Protein AF-A0A939A838-F1 (afdb_monomer)

Structure (mmCIF, N/CA/C/O backbone):
data_AF-A0A939A838-F1
#
_entry.id   AF-A0A939A838-F1
#
loop_
_atom_site.group_PDB
_atom_site.id
_atom_site.type_symbol
_atom_site.label_atom_id
_atom_site.label_alt_id
_atom_site.label_comp_id
_atom_site.label_asym_id
_atom_site.label_entity_id
_atom_site.label_seq_id
_atom_site.pdbx_PDB_ins_code
_atom_site.Cartn_x
_atom_site.Cartn_y
_atom_site.Cartn_z
_atom_site.occupancy
_atom_site.B_iso_or_equiv
_atom_site.auth_seq_id
_atom_site.auth_comp_id
_atom_site.auth_asym_id
_atom_site.auth_atom_id
_atom_site.pdbx_PDB_model_num
ATOM 1 N N . MET A 1 1 ? 2.771 -9.687 15.039 1.00 60.59 1 MET A N 1
ATOM 2 C CA . MET A 1 1 ? 1.622 -9.948 14.139 1.00 60.59 1 MET A CA 1
ATOM 3 C C . MET A 1 1 ? 1.624 -8.892 13.041 1.00 60.59 1 MET A C 1
ATOM 5 O O . MET A 1 1 ? 1.928 -7.753 13.365 1.00 60.59 1 MET A O 1
ATOM 9 N N . ARG A 1 2 ? 1.368 -9.229 11.766 1.00 90.50 2 ARG A N 1
ATOM 10 C CA . ARG A 1 2 ? 1.347 -8.219 10.679 1.00 90.50 2 ARG A CA 1
ATOM 11 C C . ARG A 1 2 ? 0.120 -7.296 10.832 1.00 90.50 2 ARG A C 1
ATOM 13 O O . ARG A 1 2 ? -0.913 -7.766 11.304 1.00 90.50 2 ARG A O 1
ATOM 20 N N . THR A 1 3 ? 0.192 -6.030 10.407 1.00 96.75 3 THR A N 1
ATOM 21 C CA . THR A 1 3 ? -0.848 -4.998 10.651 1.00 96.75 3 THR A CA 1
ATOM 22 C C . THR A 1 3 ? -2.258 -5.433 10.237 1.00 96.75 3 THR A C 1
ATOM 24 O O . THR A 1 3 ? -3.203 -5.278 11.002 1.00 96.75 3 THR A O 1
ATOM 27 N N . PHE A 1 4 ? -2.414 -6.076 9.076 1.00 97.69 4 PHE A N 1
ATOM 28 C CA . PHE A 1 4 ? -3.720 -6.573 8.619 1.00 97.69 4 PHE A CA 1
ATOM 29 C C . PHE A 1 4 ? -4.297 -7.684 9.517 1.00 97.69 4 PHE A C 1
ATOM 31 O O . PHE A 1 4 ? -5.497 -7.724 9.775 1.00 97.69 4 PHE A O 1
ATOM 38 N N . GLN A 1 5 ? -3.448 -8.582 10.031 1.00 97.88 5 GLN A N 1
ATOM 39 C CA . GLN A 1 5 ? -3.880 -9.617 10.977 1.00 97.88 5 GLN A CA 1
ATOM 40 C C . GLN A 1 5 ? -4.331 -8.988 12.302 1.00 97.88 5 GLN A C 1
ATOM 42 O O . GLN A 1 5 ? -5.339 -9.420 12.855 1.00 97.88 5 GLN A O 1
ATOM 47 N N . LEU A 1 6 ? -3.631 -7.943 12.768 1.00 97.69 6 LEU A N 1
ATOM 48 C CA . LEU A 1 6 ? -4.026 -7.156 13.942 1.00 97.69 6 LEU A CA 1
ATOM 49 C C . LEU A 1 6 ? -5.363 -6.449 13.747 1.00 97.69 6 LEU A C 1
ATOM 51 O O . LEU A 1 6 ? -6.232 -6.566 14.604 1.00 97.69 6 LEU A O 1
ATOM 55 N N . ALA A 1 7 ? -5.569 -5.803 12.601 1.00 98.12 7 ALA A N 1
ATOM 56 C CA . ALA A 1 7 ? -6.849 -5.189 12.265 1.00 98.12 7 ALA A CA 1
ATOM 57 C C . ALA A 1 7 ? -8.002 -6.204 12.345 1.00 98.12 7 ALA A C 1
ATOM 59 O O . ALA A 1 7 ? -9.025 -5.933 12.975 1.00 98.12 7 ALA A O 1
ATOM 60 N N . LYS A 1 8 ? -7.812 -7.414 11.800 1.00 98.00 8 LYS A N 1
ATOM 61 C CA . LYS A 1 8 ? -8.802 -8.494 11.922 1.00 98.00 8 LYS A CA 1
ATOM 62 C C . LYS A 1 8 ? -9.040 -8.918 13.371 1.00 98.00 8 LYS A C 1
ATOM 64 O O . LYS A 1 8 ? -10.190 -9.068 13.766 1.00 98.00 8 LYS A O 1
ATOM 69 N N . SER A 1 9 ? -7.984 -9.122 14.162 1.00 97.38 9 SER A N 1
ATOM 70 C CA . SER A 1 9 ? -8.126 -9.648 15.526 1.00 97.38 9 SER A CA 1
ATOM 71 C C . SER A 1 9 ? -8.820 -8.677 16.478 1.00 97.38 9 SER A C 1
ATOM 73 O O . SER A 1 9 ? -9.508 -9.120 17.389 1.00 97.38 9 SER A O 1
ATOM 75 N N . VAL A 1 10 ? -8.653 -7.363 16.283 1.00 97.12 10 VAL A N 1
ATOM 76 C CA . VAL A 1 10 ? -9.338 -6.340 17.099 1.00 97.12 10 VAL A CA 1
ATOM 77 C C . VAL A 1 10 ? -10.747 -6.009 16.584 1.00 97.12 10 VAL A C 1
ATOM 79 O O . VAL A 1 10 ? -11.453 -5.190 17.174 1.00 97.12 10 VAL A O 1
ATOM 82 N N . GLY A 1 11 ? -11.178 -6.647 15.492 1.00 97.69 11 GLY A N 1
ATOM 83 C CA . GLY A 1 11 ? -12.510 -6.470 14.921 1.00 97.69 11 GLY A CA 1
ATOM 84 C C . GLY A 1 11 ? -12.686 -5.162 14.151 1.00 97.69 11 GLY A C 1
ATOM 85 O O . GLY A 1 11 ? -13.745 -4.546 14.248 1.00 97.69 11 GLY A O 1
ATOM 86 N N . VAL A 1 12 ? -11.665 -4.716 13.406 1.00 98.38 12 VAL A N 1
ATOM 87 C CA . VAL A 1 12 ? -11.845 -3.648 12.408 1.00 98.38 12 VAL A CA 1
ATOM 88 C C . VAL A 1 12 ? -12.916 -4.090 11.391 1.00 98.38 12 VAL A C 1
ATOM 90 O O . VAL A 1 12 ? -12.843 -5.225 10.911 1.00 98.38 12 VAL A O 1
ATOM 93 N N . PRO A 1 13 ? -13.899 -3.231 11.054 1.00 98.31 13 PRO A N 1
ATOM 94 C CA . PRO A 1 13 ? -14.974 -3.567 10.121 1.00 98.31 13 PRO A CA 1
ATOM 95 C C . PRO A 1 13 ? -14.495 -4.028 8.735 1.00 98.31 13 PRO A C 1
ATOM 97 O O . PRO A 1 13 ? -13.492 -3.546 8.205 1.00 98.31 13 PRO A O 1
ATOM 100 N N . GLU A 1 14 ? -15.233 -4.956 8.119 1.00 98.19 14 GLU A N 1
ATOM 101 C CA . GLU A 1 14 ? -14.850 -5.572 6.838 1.00 98.19 14 GLU A CA 1
ATOM 102 C C . GLU A 1 14 ? -14.829 -4.577 5.665 1.00 98.19 14 GLU A C 1
ATOM 104 O O . GLU A 1 14 ? -14.057 -4.747 4.723 1.00 98.19 14 GLU A O 1
ATOM 109 N N . ASP A 1 15 ? -15.635 -3.518 5.703 1.00 98.38 15 ASP A N 1
ATOM 110 C CA . ASP A 1 15 ? -15.577 -2.428 4.730 1.00 98.38 15 ASP A CA 1
ATOM 111 C C . ASP A 1 15 ? -14.257 -1.656 4.796 1.00 98.38 15 ASP A C 1
ATOM 113 O O . ASP A 1 15 ? -13.640 -1.431 3.756 1.00 98.38 15 ASP A O 1
ATOM 117 N N . ILE A 1 16 ? -13.753 -1.371 5.997 1.00 98.56 16 ILE A N 1
ATOM 118 C CA . ILE A 1 16 ? -12.427 -0.771 6.192 1.00 98.56 16 ILE A CA 1
ATOM 119 C C . ILE A 1 16 ? -11.326 -1.736 5.733 1.00 98.56 16 ILE A C 1
ATOM 121 O O . ILE A 1 16 ? -10.404 -1.339 5.018 1.00 98.56 16 ILE A O 1
ATOM 125 N N . LEU A 1 17 ? -11.437 -3.030 6.054 1.00 98.56 17 LEU A N 1
ATOM 126 C CA . LEU A 1 17 ? -10.494 -4.034 5.549 1.00 98.56 17 LEU A CA 1
ATOM 127 C C . LEU A 1 17 ? -10.509 -4.103 4.015 1.00 98.56 17 LEU A C 1
ATOM 129 O O . LEU A 1 17 ? -9.446 -4.192 3.399 1.00 98.56 17 LEU A O 1
ATOM 133 N N . ARG A 1 18 ? -11.678 -4.011 3.376 1.00 98.50 18 ARG A N 1
ATOM 134 C CA . ARG A 1 18 ? -11.809 -3.963 1.913 1.00 98.50 18 ARG A CA 1
ATOM 135 C C . ARG A 1 18 ? -11.149 -2.727 1.311 1.00 98.50 18 ARG A C 1
ATOM 137 O O . ARG A 1 18 ? -10.441 -2.879 0.319 1.00 98.50 18 ARG A O 1
ATOM 144 N N . GLU A 1 19 ? -11.300 -1.555 1.917 1.00 98.50 19 GLU A N 1
ATOM 145 C CA . GLU A 1 19 ? -10.582 -0.354 1.476 1.00 98.50 19 GLU A CA 1
ATOM 146 C C . GLU A 1 19 ? -9.061 -0.517 1.620 1.00 98.50 19 GLU A C 1
ATOM 148 O O . GLU A 1 19 ? -8.321 -0.209 0.686 1.00 98.50 19 GLU A O 1
ATOM 153 N N . SER A 1 20 ? -8.578 -1.132 2.707 1.00 98.44 20 SER A N 1
ATOM 154 C CA . SER A 1 20 ? -7.139 -1.395 2.881 1.00 98.44 20 SER A CA 1
ATOM 155 C C . SER A 1 20 ? -6.540 -2.288 1.777 1.00 98.44 20 SER A C 1
ATOM 157 O O . SER A 1 20 ? -5.396 -2.095 1.362 1.00 98.44 20 SER A O 1
ATOM 159 N N . ARG A 1 21 ? -7.321 -3.232 1.226 1.00 98.56 21 ARG A N 1
ATOM 160 C CA . ARG A 1 21 ? -6.875 -4.126 0.138 1.00 98.56 21 ARG A CA 1
ATOM 161 C C . ARG A 1 21 ? -6.649 -3.387 -1.185 1.00 98.56 21 ARG A C 1
ATOM 163 O O . ARG A 1 21 ? -5.889 -3.877 -2.022 1.00 98.56 21 ARG A O 1
ATOM 170 N N . LYS A 1 22 ? -7.243 -2.204 -1.379 1.00 98.69 22 LYS A N 1
ATOM 171 C CA . LYS A 1 22 ? -6.981 -1.368 -2.563 1.00 98.69 22 LYS A CA 1
ATOM 172 C C . LYS A 1 22 ? -5.552 -0.822 -2.556 1.00 98.69 22 LYS A C 1
ATOM 174 O O . LYS A 1 22 ? -4.897 -0.854 -3.595 1.00 98.69 22 LYS A O 1
ATOM 179 N N . PHE A 1 23 ? -5.040 -0.417 -1.387 1.00 98.69 23 PHE A N 1
ATOM 180 C CA . PHE A 1 23 ? -3.630 -0.036 -1.229 1.00 98.69 23 PHE A CA 1
ATOM 181 C C . PHE A 1 23 ? -2.707 -1.204 -1.569 1.00 98.69 23 PHE A C 1
ATOM 183 O O . PHE A 1 23 ? -1.785 -1.034 -2.361 1.00 98.69 23 PHE A O 1
ATOM 190 N N . HIS A 1 24 ? -3.002 -2.402 -1.048 1.00 98.56 24 HIS A N 1
ATOM 191 C CA . HIS A 1 24 ? -2.243 -3.608 -1.388 1.00 98.56 24 HIS A CA 1
ATOM 192 C C . HIS A 1 24 ? -2.240 -3.852 -2.895 1.00 98.56 24 HIS A C 1
ATOM 194 O O . HIS A 1 24 ? -1.176 -4.004 -3.472 1.00 98.56 24 HIS A O 1
ATOM 200 N N . THR A 1 25 ? -3.412 -3.876 -3.535 1.00 98.75 25 THR A N 1
ATOM 201 C CA . THR A 1 25 ? -3.528 -4.175 -4.971 1.00 98.75 25 THR A CA 1
ATOM 202 C C . THR A 1 25 ? -2.669 -3.216 -5.792 1.00 98.75 25 THR A C 1
ATOM 204 O O . THR A 1 25 ? -1.868 -3.652 -6.611 1.00 98.75 25 THR A O 1
ATOM 207 N N . ARG A 1 26 ? -2.759 -1.910 -5.515 1.00 98.69 26 ARG A N 1
ATOM 208 C CA . ARG A 1 26 ? -1.966 -0.894 -6.215 1.00 98.69 26 ARG A CA 1
ATOM 209 C C . ARG A 1 26 ? -0.468 -1.039 -5.943 1.00 98.69 26 ARG A C 1
ATOM 211 O O . ARG A 1 26 ? 0.315 -1.018 -6.889 1.00 98.69 26 ARG A O 1
ATOM 218 N N . ALA A 1 27 ? -0.068 -1.190 -4.681 1.00 98.88 27 ALA A N 1
ATOM 219 C CA . ALA A 1 27 ? 1.337 -1.348 -4.316 1.00 98.88 27 ALA A CA 1
ATOM 220 C C . ALA A 1 27 ? 1.949 -2.613 -4.932 1.00 98.88 27 ALA A C 1
ATOM 222 O O . ALA A 1 27 ? 3.047 -2.554 -5.487 1.00 98.88 27 ALA A O 1
ATOM 223 N N . HIS A 1 28 ? 1.214 -3.725 -4.878 1.00 98.81 28 HIS A N 1
ATOM 224 C CA . HIS A 1 28 ? 1.615 -5.016 -5.424 1.00 98.81 28 HIS A CA 1
ATOM 225 C C . HIS A 1 28 ? 1.805 -4.930 -6.929 1.00 98.81 28 HIS A C 1
ATOM 227 O O . HIS A 1 28 ? 2.893 -5.223 -7.394 1.00 98.81 28 HIS A O 1
ATOM 233 N N . THR A 1 29 ? 0.830 -4.421 -7.690 1.00 98.69 29 THR A N 1
ATOM 234 C CA . THR A 1 29 ? 0.977 -4.262 -9.149 1.00 98.69 29 THR A CA 1
ATOM 235 C C . THR A 1 29 ? 2.204 -3.426 -9.521 1.00 98.69 29 THR A C 1
ATOM 237 O O . THR A 1 29 ? 2.912 -3.748 -10.471 1.00 98.69 29 THR A O 1
ATOM 240 N N . LYS A 1 30 ? 2.484 -2.359 -8.763 1.00 98.75 30 LYS A N 1
ATOM 241 C CA . LYS A 1 30 ? 3.627 -1.465 -9.005 1.00 98.75 30 LYS A CA 1
ATOM 242 C C . LYS A 1 30 ? 4.981 -2.082 -8.665 1.00 98.75 30 LYS A C 1
ATOM 244 O O . LYS A 1 30 ? 5.981 -1.634 -9.217 1.00 98.75 30 LYS A O 1
ATOM 249 N N . TRP A 1 31 ? 5.016 -3.055 -7.760 1.00 98.88 31 TRP A N 1
ATOM 250 C CA . TRP A 1 31 ? 6.215 -3.809 -7.4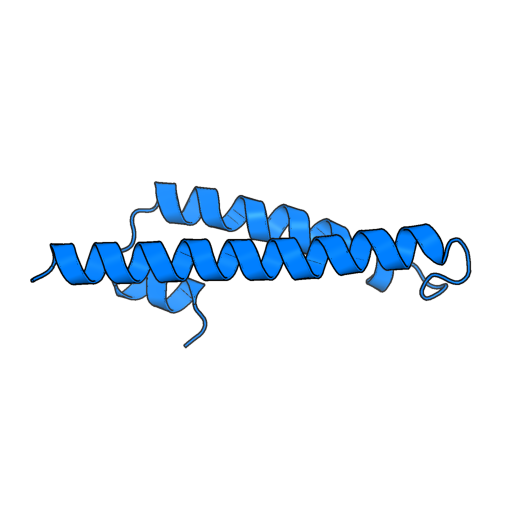02 1.00 98.88 31 TRP A CA 1
ATOM 251 C C . TRP A 1 31 ? 6.395 -5.033 -8.300 1.00 98.88 31 TRP A C 1
ATOM 253 O O . TRP A 1 31 ? 7.444 -5.189 -8.918 1.00 98.88 31 T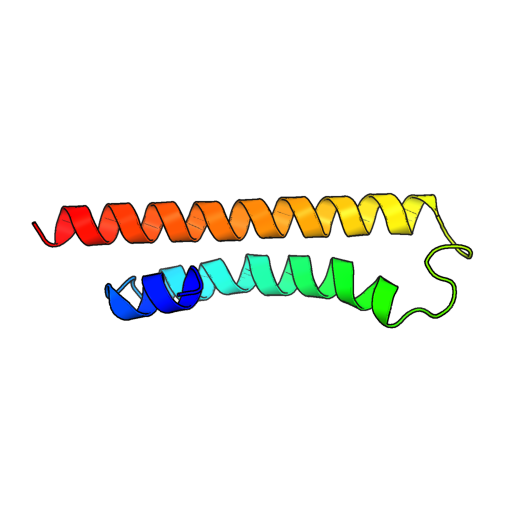RP A O 1
ATOM 263 N N . GLU A 1 32 ? 5.351 -5.852 -8.421 1.00 98.75 32 GLU A N 1
ATOM 264 C CA . GLU A 1 32 ? 5.380 -7.144 -9.102 1.00 98.75 32 GLU A CA 1
ATOM 265 C C . GLU A 1 32 ? 5.724 -7.007 -10.580 1.00 98.75 32 GLU A C 1
ATOM 267 O O . GLU A 1 32 ? 6.432 -7.856 -11.113 1.00 98.75 32 GLU A O 1
ATOM 272 N N . TRP A 1 33 ? 5.309 -5.911 -11.227 1.00 98.69 33 TRP A N 1
ATOM 273 C CA . TRP A 1 33 ? 5.723 -5.622 -12.599 1.00 98.69 33 TRP A CA 1
ATOM 274 C C . TRP A 1 33 ? 7.245 -5.712 -12.765 1.00 98.69 33 TRP A C 1
ATOM 276 O O . TRP A 1 33 ? 7.717 -6.337 -13.705 1.00 98.69 33 TRP A O 1
ATOM 286 N N . TRP A 1 34 ? 8.014 -5.153 -11.827 1.00 98.50 34 TRP A N 1
ATOM 287 C CA . TRP A 1 34 ? 9.478 -5.096 -11.907 1.00 98.50 34 TRP A CA 1
ATOM 288 C C . TRP A 1 34 ? 10.181 -6.315 -11.326 1.00 98.50 34 TRP A C 1
ATOM 290 O O . TRP A 1 34 ? 11.358 -6.494 -11.588 1.00 98.50 34 TRP A O 1
ATOM 300 N N . THR A 1 35 ? 9.488 -7.158 -10.558 1.00 98.12 35 THR A N 1
ATOM 301 C CA . THR A 1 35 ? 10.021 -8.487 -10.214 1.00 98.12 35 THR A CA 1
ATOM 302 C C . THR A 1 35 ? 9.728 -9.523 -11.292 1.00 98.12 35 THR A C 1
ATOM 304 O O . THR A 1 35 ? 10.422 -10.531 -11.377 1.00 98.12 35 THR A O 1
ATOM 307 N N . ALA A 1 36 ? 8.666 -9.314 -12.074 1.00 98.50 36 ALA A N 1
ATOM 308 C CA . ALA A 1 36 ? 8.316 -10.157 -13.209 1.00 98.50 36 ALA A CA 1
ATOM 309 C C . ALA A 1 36 ? 9.137 -9.801 -14.458 1.00 98.50 36 ALA A C 1
ATOM 311 O O . ALA A 1 36 ? 9.474 -10.682 -15.244 1.00 98.50 36 ALA A O 1
ATOM 312 N N . GLU A 1 37 ? 9.448 -8.519 -14.650 1.00 98.12 37 GLU A N 1
ATOM 313 C CA . GLU A 1 37 ? 10.297 -8.028 -15.734 1.00 98.12 37 GLU A CA 1
ATOM 314 C C . GLU A 1 37 ? 11.771 -8.394 -15.483 1.00 98.12 37 GLU A C 1
ATOM 316 O O . GLU A 1 37 ? 12.274 -8.261 -14.375 1.00 98.12 37 GLU A O 1
ATOM 321 N N . ASN A 1 38 ? 12.468 -8.898 -16.506 1.00 98.50 38 ASN A N 1
ATOM 322 C CA . ASN A 1 38 ? 13.783 -9.533 -16.338 1.00 98.50 38 ASN A CA 1
ATOM 323 C C . ASN A 1 38 ? 14.992 -8.593 -16.469 1.00 98.50 38 ASN A C 1
ATOM 325 O O . ASN A 1 38 ? 16.122 -9.063 -16.361 1.00 98.50 38 ASN A O 1
ATOM 329 N N . SER A 1 39 ? 14.795 -7.309 -16.771 1.00 98.25 39 SER A N 1
ATOM 330 C CA . SER A 1 39 ? 15.897 -6.361 -16.980 1.00 98.25 39 SER A CA 1
ATOM 331 C C . SER A 1 39 ? 16.288 -5.604 -15.715 1.00 98.25 39 SER A C 1
ATOM 333 O O . SER A 1 39 ? 17.195 -4.774 -15.767 1.00 98.25 39 SER A O 1
ATOM 335 N N . ASP A 1 40 ? 15.577 -5.830 -14.607 1.00 96.06 40 ASP A N 1
ATOM 336 C CA . ASP A 1 40 ? 15.719 -5.074 -13.360 1.00 96.06 40 ASP A CA 1
ATOM 337 C C . ASP A 1 40 ? 15.649 -3.550 -13.593 1.00 96.06 40 ASP A C 1
ATOM 339 O O . ASP A 1 40 ? 16.343 -2.750 -12.963 1.00 96.06 40 ASP A O 1
ATOM 343 N N . GLY A 1 41 ? 14.803 -3.134 -14.544 1.00 98.06 41 GLY A N 1
ATOM 344 C CA . GLY A 1 41 ? 14.629 -1.734 -14.922 1.00 98.06 41 GLY A CA 1
ATOM 345 C C . GLY A 1 41 ? 15.638 -1.200 -15.941 1.00 98.06 41 GLY A C 1
ATOM 346 O O . GLY A 1 41 ? 15.509 -0.041 -16.325 1.00 98.06 41 GLY A O 1
ATOM 347 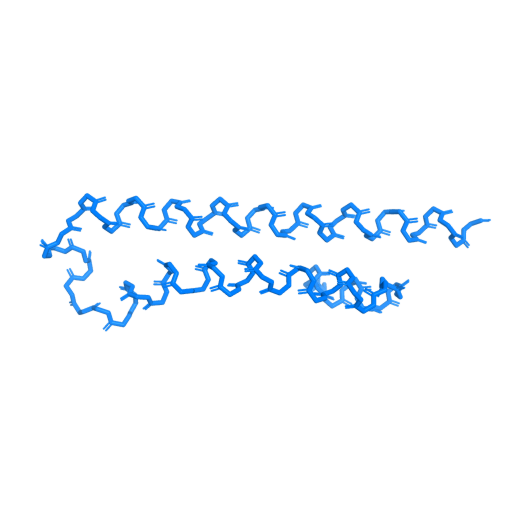N N . PHE A 1 42 ? 16.592 -1.992 -16.443 1.00 98.50 42 PHE A N 1
ATOM 348 C CA . PHE A 1 42 ? 17.541 -1.540 -17.471 1.00 98.50 42 PHE A CA 1
ATOM 349 C C . PHE A 1 42 ? 16.842 -1.039 -18.745 1.00 98.50 42 PHE A C 1
ATOM 351 O O . PHE A 1 42 ? 17.269 -0.044 -19.330 1.00 98.50 42 PHE A O 1
ATOM 358 N N . HIS A 1 43 ? 15.732 -1.667 -19.149 1.00 98.62 43 HIS A N 1
ATOM 359 C CA . HIS A 1 43 ? 14.957 -1.223 -20.312 1.00 98.62 43 HIS A CA 1
ATOM 360 C C . HIS A 1 43 ? 14.279 0.144 -20.119 1.00 98.62 43 HIS A C 1
ATOM 362 O O . HIS A 1 43 ? 14.023 0.838 -21.103 1.00 98.62 43 HIS A O 1
ATOM 368 N N . ASN A 1 44 ? 13.958 0.530 -18.878 1.00 98.56 44 ASN A N 1
ATOM 369 C CA . ASN A 1 44 ? 13.327 1.814 -18.567 1.00 98.56 44 ASN A CA 1
ATOM 370 C C . ASN A 1 44 ? 13.562 2.227 -17.094 1.00 98.56 44 ASN A C 1
ATOM 372 O O . ASN A 1 44 ? 12.665 2.073 -16.253 1.00 98.56 44 ASN A O 1
ATOM 376 N N . PRO A 1 45 ? 14.753 2.757 -16.759 1.00 98.56 45 PRO A N 1
ATOM 377 C CA . PRO A 1 45 ? 15.154 2.976 -15.367 1.00 98.56 45 PRO A CA 1
ATOM 378 C C . PRO A 1 45 ? 14.322 4.055 -14.666 1.00 98.56 45 PRO A C 1
ATOM 380 O O . PRO A 1 45 ? 14.021 3.937 -13.475 1.00 98.56 45 PRO A O 1
ATOM 383 N N . ASP A 1 46 ? 13.891 5.082 -15.400 1.00 98.75 46 ASP A N 1
ATOM 384 C CA . ASP A 1 46 ? 13.067 6.160 -14.849 1.00 98.75 46 ASP A CA 1
ATOM 385 C C . ASP A 1 46 ? 11.669 5.662 -14.470 1.00 98.75 46 ASP A C 1
ATOM 387 O O . ASP A 1 46 ? 11.156 5.987 -13.393 1.00 98.75 46 ASP A O 1
A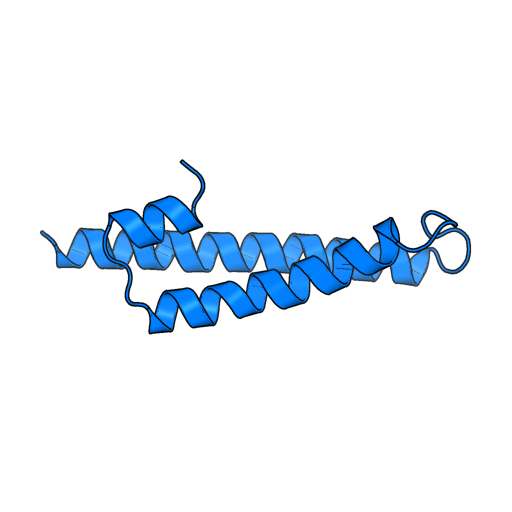TOM 391 N N . GLN A 1 47 ? 11.065 4.815 -15.310 1.0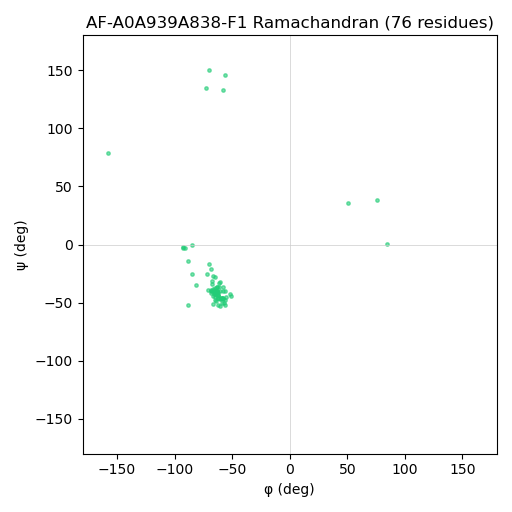0 98.69 47 GLN A N 1
ATOM 392 C CA . GLN A 1 47 ? 9.769 4.212 -15.008 1.00 98.69 4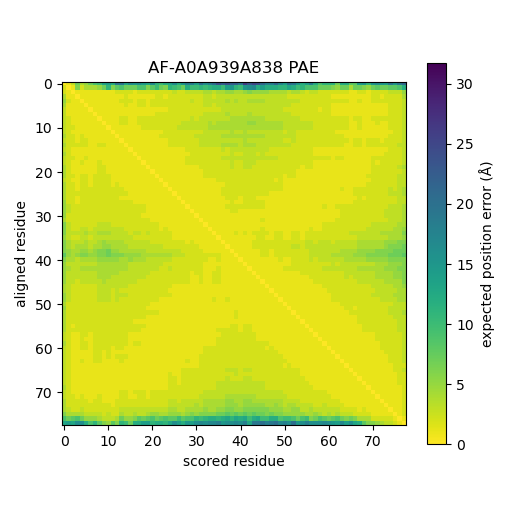7 GLN A CA 1
ATOM 393 C C . GLN A 1 47 ? 9.865 3.219 -13.845 1.00 98.69 47 GLN A C 1
ATOM 395 O O . GLN A 1 47 ? 8.986 3.224 -12.978 1.00 98.69 47 GLN A O 1
ATOM 400 N N . ALA A 1 48 ? 10.935 2.415 -13.787 1.00 98.75 48 ALA A N 1
ATOM 401 C CA . ALA A 1 48 ? 11.185 1.493 -12.681 1.00 98.75 48 ALA A CA 1
ATOM 402 C C . ALA A 1 48 ? 11.279 2.239 -11.351 1.00 98.75 48 ALA A C 1
ATOM 404 O O . ALA A 1 48 ? 10.542 1.942 -10.406 1.00 98.75 48 ALA A O 1
ATOM 405 N N . LYS A 1 49 ? 12.105 3.290 -11.305 1.00 98.75 49 LYS A N 1
ATOM 406 C CA . LYS A 1 49 ? 12.256 4.147 -10.128 1.00 98.75 49 LYS A CA 1
ATOM 407 C C . LYS A 1 49 ? 10.924 4.760 -9.697 1.00 98.75 49 LYS A C 1
ATOM 409 O O . LYS A 1 49 ? 10.567 4.666 -8.524 1.00 98.75 49 LYS A O 1
ATOM 414 N N . ALA A 1 50 ? 10.183 5.374 -10.618 1.00 98.81 50 ALA A N 1
ATOM 415 C CA . ALA A 1 50 ? 8.909 6.014 -10.294 1.00 98.81 50 ALA A CA 1
ATOM 416 C C . ALA A 1 50 ? 7.868 5.007 -9.771 1.00 98.81 50 ALA A C 1
ATOM 418 O O . ALA A 1 50 ? 7.217 5.260 -8.758 1.00 98.81 50 ALA A O 1
ATOM 419 N N . SER A 1 51 ? 7.745 3.846 -10.42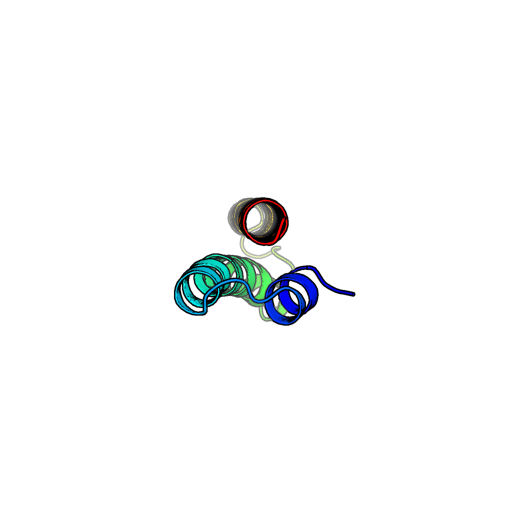0 1.00 98.81 51 SER A N 1
ATOM 420 C CA . SER A 1 51 ? 6.801 2.792 -10.032 1.00 98.81 51 SER A CA 1
ATOM 421 C C . SER A 1 51 ? 7.122 2.198 -8.661 1.00 98.81 51 SER A C 1
ATOM 423 O O . SER A 1 51 ? 6.226 2.042 -7.833 1.00 98.81 51 SER A O 1
ATOM 425 N N . LEU A 1 52 ? 8.394 1.895 -8.390 1.00 98.81 52 LEU A N 1
ATOM 426 C CA . LEU A 1 52 ? 8.812 1.322 -7.109 1.00 98.81 52 LEU A CA 1
ATOM 427 C C . LEU A 1 52 ? 8.660 2.327 -5.959 1.00 98.81 52 LEU A C 1
ATOM 429 O O . LEU A 1 52 ? 8.186 1.952 -4.888 1.00 98.81 52 LEU A O 1
ATOM 433 N N . LEU A 1 53 ? 8.963 3.612 -6.181 1.00 98.88 53 LEU A N 1
ATOM 434 C CA . LEU A 1 53 ? 8.683 4.665 -5.196 1.00 98.88 53 LEU A CA 1
ATOM 435 C C . LEU A 1 53 ? 7.179 4.794 -4.913 1.00 98.88 53 LEU A C 1
ATOM 437 O O . LEU A 1 53 ? 6.780 4.917 -3.754 1.00 98.88 53 LEU A O 1
ATOM 441 N N . GLU A 1 54 ? 6.335 4.709 -5.945 1.00 98.81 54 GLU A N 1
ATOM 442 C CA . GLU A 1 54 ? 4.879 4.701 -5.779 1.00 98.81 54 GLU A CA 1
ATOM 443 C C . GLU A 1 54 ? 4.399 3.466 -4.998 1.00 98.81 54 GLU A C 1
ATOM 445 O O . GLU A 1 54 ? 3.529 3.589 -4.133 1.00 98.81 54 GLU A O 1
ATOM 450 N N . SER A 1 55 ? 4.977 2.288 -5.257 1.00 98.88 55 SER A N 1
ATOM 451 C CA . SER A 1 55 ? 4.687 1.057 -4.510 1.00 98.88 55 SER A CA 1
ATOM 452 C C . SER A 1 55 ? 5.014 1.205 -3.021 1.00 9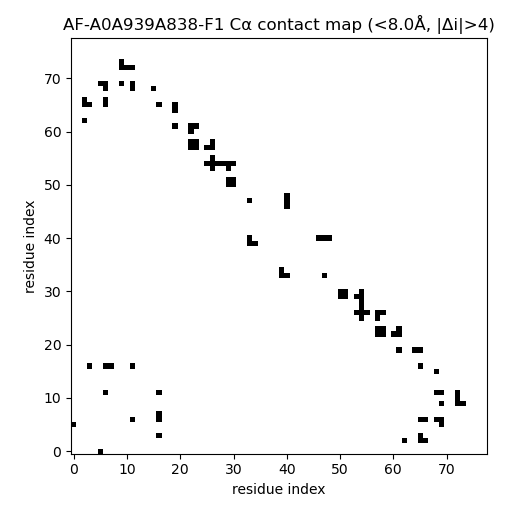8.88 55 SER A C 1
ATOM 454 O O . SER A 1 55 ? 4.180 0.887 -2.165 1.00 98.88 55 SER A O 1
ATOM 456 N N . ILE A 1 56 ? 6.189 1.761 -2.705 1.00 98.88 56 ILE A N 1
ATOM 457 C CA . ILE A 1 56 ? 6.628 2.029 -1.330 1.00 98.88 56 ILE A CA 1
ATOM 458 C C . ILE A 1 56 ? 5.658 2.989 -0.642 1.00 98.88 56 ILE A C 1
ATOM 460 O O . ILE A 1 56 ? 5.134 2.668 0.426 1.00 98.88 56 ILE A O 1
ATOM 464 N N . GLN A 1 57 ? 5.372 4.139 -1.259 1.00 98.88 57 GLN A N 1
ATOM 465 C CA . GLN A 1 57 ? 4.493 5.137 -0.654 1.00 98.88 57 GLN A CA 1
ATOM 466 C C . GLN A 1 57 ? 3.076 4.588 -0.450 1.00 98.88 57 GLN A C 1
ATOM 468 O O . GLN A 1 57 ? 2.516 4.717 0.635 1.00 98.88 57 GLN A O 1
ATOM 473 N N . THR A 1 58 ? 2.531 3.883 -1.445 1.00 98.75 58 THR A N 1
ATOM 474 C CA . THR A 1 58 ? 1.201 3.262 -1.348 1.00 98.75 58 THR A CA 1
ATOM 475 C C . THR A 1 58 ? 1.147 2.216 -0.229 1.00 98.75 58 THR A C 1
ATOM 477 O O . THR A 1 58 ? 0.138 2.106 0.470 1.00 98.75 58 THR A O 1
ATOM 480 N N . SER A 1 59 ? 2.231 1.463 -0.020 1.00 98.81 59 SER A N 1
ATOM 481 C CA . SER A 1 59 ? 2.338 0.500 1.083 1.00 98.81 59 SER A CA 1
ATOM 482 C C . SER A 1 59 ? 2.351 1.194 2.445 1.00 98.81 59 SER A C 1
ATOM 484 O O . SER A 1 59 ? 1.631 0.772 3.350 1.00 98.81 59 SER A O 1
ATOM 486 N N . ILE A 1 60 ? 3.124 2.278 2.585 1.00 98.62 60 ILE A N 1
ATOM 487 C CA . ILE A 1 60 ? 3.164 3.104 3.802 1.00 98.62 60 ILE A CA 1
ATOM 488 C C . ILE A 1 60 ? 1.771 3.659 4.113 1.00 98.62 60 ILE A C 1
ATOM 490 O O . ILE A 1 60 ? 1.314 3.572 5.252 1.00 98.62 60 ILE A O 1
ATOM 494 N N . ASP A 1 61 ? 1.078 4.187 3.106 1.00 98.69 61 ASP A N 1
ATOM 495 C CA . ASP A 1 61 ? -0.260 4.755 3.272 1.00 98.69 61 ASP A CA 1
ATOM 496 C C . ASP A 1 61 ? -1.280 3.684 3.685 1.00 98.69 61 ASP A C 1
ATOM 498 O O . ASP A 1 61 ? -2.078 3.907 4.597 1.00 98.69 61 ASP A O 1
ATOM 502 N N . GLY A 1 62 ? -1.206 2.486 3.094 1.00 98.44 62 GLY A N 1
ATOM 503 C CA . GLY A 1 62 ? -2.045 1.348 3.478 1.00 98.44 62 GLY A CA 1
ATOM 504 C C . GLY A 1 62 ? -1.804 0.867 4.914 1.00 98.44 62 GLY A C 1
ATOM 505 O O . GLY A 1 62 ? -2.755 0.504 5.611 1.00 98.44 62 GLY A O 1
ATOM 506 N N . VAL A 1 63 ? -0.552 0.897 5.386 1.00 98.44 63 VAL A N 1
ATOM 507 C CA . VAL A 1 63 ? -0.210 0.583 6.784 1.00 98.44 63 VAL A CA 1
ATOM 508 C C . VAL A 1 63 ? -0.789 1.633 7.728 1.00 98.44 63 VAL A C 1
ATOM 510 O O . VAL A 1 63 ? -1.526 1.265 8.640 1.00 98.44 63 VAL A O 1
ATOM 513 N N . LYS A 1 64 ? -0.546 2.924 7.467 1.00 98.56 64 LYS A N 1
ATOM 514 C CA . LYS A 1 64 ? -1.080 4.031 8.281 1.00 98.56 64 LYS A CA 1
ATOM 515 C C . LYS A 1 64 ? -2.605 4.012 8.355 1.00 98.56 64 LYS A C 1
ATOM 517 O O . LYS A 1 64 ? -3.182 4.254 9.414 1.00 98.56 64 LYS A O 1
ATOM 522 N N . PHE A 1 65 ? -3.266 3.697 7.241 1.00 98.69 65 PHE A N 1
ATOM 523 C CA . PHE A 1 65 ? -4.717 3.543 7.184 1.00 98.69 65 PHE A CA 1
ATOM 524 C C . PHE A 1 65 ? -5.214 2.463 8.160 1.00 98.69 65 PHE A C 1
ATOM 526 O O . PHE A 1 65 ? -6.159 2.695 8.915 1.00 98.69 65 PHE A O 1
ATOM 533 N N . LEU A 1 66 ? -4.559 1.297 8.188 1.00 98.50 66 LEU A N 1
ATOM 534 C CA . LEU A 1 66 ? -4.918 0.212 9.105 1.00 98.50 66 LEU A CA 1
ATOM 535 C C . LEU A 1 66 ? -4.557 0.515 10.561 1.00 98.50 66 LEU A C 1
ATOM 537 O O . LEU A 1 66 ? -5.342 0.182 11.444 1.00 98.50 66 LEU A O 1
ATOM 541 N N . GLU A 1 67 ? -3.407 1.137 10.823 1.00 98.44 67 GLU A N 1
ATOM 542 C CA . GLU A 1 67 ? -3.002 1.553 12.173 1.00 98.44 67 GLU A CA 1
ATOM 543 C C . GLU A 1 67 ? -4.034 2.501 12.783 1.00 98.44 67 GLU A C 1
ATOM 545 O O . GLU A 1 67 ? -4.529 2.250 13.882 1.00 98.44 67 GLU A O 1
ATOM 550 N N . LYS A 1 68 ? -4.471 3.506 12.018 1.00 98.62 68 LYS A N 1
ATOM 551 C CA . LYS A 1 68 ? -5.553 4.396 12.436 1.00 98.62 68 LYS A CA 1
ATOM 552 C C . LYS A 1 68 ? -6.853 3.636 12.726 1.00 98.62 68 LYS A C 1
ATOM 554 O O . LYS A 1 68 ? -7.484 3.873 13.753 1.00 98.62 68 LYS A O 1
ATOM 559 N N . ALA A 1 69 ? -7.253 2.713 11.851 1.00 98.50 69 ALA A N 1
ATOM 560 C CA . ALA A 1 69 ? -8.470 1.926 12.054 1.00 98.50 69 ALA A CA 1
ATOM 561 C C . ALA A 1 69 ? -8.400 1.036 13.310 1.00 98.50 69 ALA A C 1
ATOM 563 O O . ALA A 1 69 ? -9.401 0.870 14.009 1.00 98.50 69 ALA A O 1
ATOM 564 N N . ILE A 1 70 ? -7.224 0.480 13.613 1.00 98.50 70 ILE A N 1
ATOM 565 C CA . ILE A 1 70 ? -6.968 -0.291 14.835 1.00 98.50 70 ILE A CA 1
ATOM 566 C C . ILE A 1 70 ? -7.125 0.603 16.066 1.00 98.50 70 ILE A C 1
ATOM 568 O O . ILE A 1 70 ? -7.833 0.221 16.998 1.00 98.50 70 ILE A O 1
ATOM 572 N N . GLU A 1 71 ? -6.509 1.787 16.070 1.00 98.31 71 GLU A N 1
ATOM 573 C CA . GLU A 1 71 ? -6.625 2.739 17.178 1.00 98.31 71 GLU A CA 1
ATOM 574 C C . GLU A 1 71 ? -8.075 3.161 17.423 1.00 98.31 71 GLU A C 1
ATOM 576 O O . GLU A 1 71 ? -8.542 3.150 18.563 1.00 98.31 71 GLU A O 1
ATOM 581 N N . ASP A 1 72 ? -8.800 3.514 16.360 1.00 98.19 72 ASP A N 1
ATOM 582 C CA . ASP A 1 72 ? -10.198 3.936 16.446 1.00 98.19 72 ASP A CA 1
ATOM 583 C C . ASP A 1 72 ? -11.077 2.790 16.980 1.00 98.19 72 ASP A C 1
ATOM 585 O O . ASP A 1 72 ? -11.921 3.001 17.855 1.00 98.19 72 ASP A O 1
ATOM 589 N N . ARG A 1 73 ? -10.821 1.547 16.544 1.00 97.44 73 ARG A N 1
ATOM 590 C CA . ARG A 1 73 ? -11.524 0.358 17.044 1.00 97.44 73 ARG A CA 1
ATOM 591 C C . ARG A 1 73 ? -11.242 0.086 18.521 1.00 97.44 73 ARG A C 1
ATOM 593 O O . ARG A 1 73 ? -12.164 -0.240 19.263 1.00 97.44 73 ARG A O 1
ATOM 600 N N . GLN A 1 74 ? -9.990 0.220 18.951 1.00 96.19 74 GLN A N 1
ATOM 601 C CA . GLN A 1 74 ? -9.603 0.035 20.350 1.00 96.19 74 GLN A CA 1
ATOM 602 C C . GLN A 1 74 ? -10.202 1.110 21.259 1.00 96.19 74 GLN A C 1
ATOM 604 O O . GLN A 1 74 ? -10.613 0.790 22.371 1.00 96.19 74 GLN A O 1
ATOM 609 N N . LYS A 1 75 ? -10.279 2.366 20.799 1.00 96.88 75 LYS A N 1
ATOM 610 C CA . LYS A 1 75 ? -10.938 3.458 21.534 1.00 96.88 75 LYS A CA 1
ATOM 611 C C . LYS A 1 75 ? -12.436 3.207 21.690 1.00 96.88 75 LYS A C 1
ATOM 613 O O . LYS A 1 75 ? -12.954 3.422 22.772 1.00 96.88 75 LYS A O 1
ATOM 618 N N . ALA A 1 76 ? -13.106 2.714 20.647 1.00 94.00 76 ALA A N 1
ATOM 619 C CA . ALA A 1 76 ? -14.537 2.403 20.685 1.00 94.00 76 ALA A CA 1
ATOM 620 C C . ALA A 1 76 ? -14.897 1.178 21.551 1.00 94.00 76 ALA A C 1
ATOM 622 O O . ALA A 1 76 ? -16.066 0.975 21.861 1.00 94.00 76 ALA A O 1
ATOM 623 N N . ALA A 1 77 ? -13.917 0.334 21.890 1.00 89.38 77 ALA A N 1
ATOM 624 C CA . ALA A 1 77 ? -14.100 -0.842 22.742 1.00 89.38 77 ALA A CA 1
ATOM 625 C C . ALA A 1 77 ? -13.831 -0.570 24.236 1.00 89.38 77 ALA A C 1
ATOM 627 O O . ALA A 1 77 ? -13.946 -1.495 25.040 1.00 89.3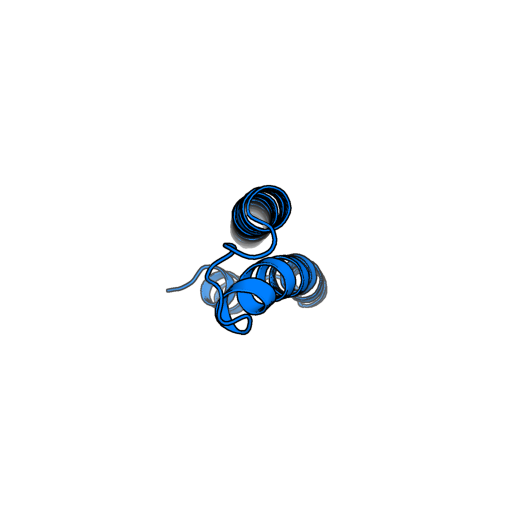8 77 ALA A O 1
ATOM 628 N N . ARG A 1 78 ? -13.428 0.657 24.589 1.00 76.88 78 ARG A N 1
ATOM 629 C CA . ARG A 1 78 ? -13.278 1.137 25.969 1.00 76.88 78 ARG A CA 1
ATOM 630 C C . ARG A 1 78 ? -14.549 1.845 26.410 1.00 76.88 78 ARG A C 1
ATOM 632 O O . ARG A 1 78 ? -14.872 1.707 27.607 1.00 76.88 78 ARG A O 1
#

Mean predicted aligned error: 2.38 Å

Foldseek 3Di:
DDLLVLLVVLCQDVVLSVVLVVLVVQLCVLPVVQVVDDPNCPVPVPSNVVSNVSSVVSVVVSSVSSVVSSVVSVVVVD

Nearest PDB structures (foldseek):
  2ot4-assembly1_A  TM=9.728E-01  e=3.208E-04  Thioalkalivibrio nitratireducens
  3f29-assembly1_B  TM=9.720E-01  e=3.807E-04  Thioalkalivibrio nitratireducens
  3sxq-assembly1_A  TM=9.681E-01  e=5.064E-04  Thioalkalivibrio paradoxus
  4l38-assembly1_A  TM=9.731E-01  e=7.550E-04  Thioalkalivibrio nitratireducens DSM 14787
  8rv0-assembly1_Y  TM=9.749E-01  e=1.992E-03  Trichlorobacter ammonificans

Secondary structure (DSSP, 8-state):
--HHHHHHHTT--HHHHHHHHHHHHHHHHHHHHHHHSTTTTTT-HHHHHHHHHHHHHHHHHHHHHHHHHHHHHHHHT-

Sequence (78 aa):
MRTFQLAKSVGVPEDILRESRKFHTRAHTKWEWWTAENSDGFHNPDQAKASLLESIQTSIDGVKFLEKAIEDRQKAAR

pLDDT: mean 97.33, std 5.05, range [60.59, 98.88]

Radius of gyration: 15.67 Å; Cα contacts (8 Å, |Δi|>4): 57; chains: 1; bounding box: 33×16×46 Å

Solvent-accessible surface area (backbone atoms only — not comparable to full-atom values): 4254 Å² total; per-residue (Å²): 130,58,69,70,60,49,27,55,74,70,60,44,56,67,68,60,53,55,55,43,48,53,28,49,52,55,17,44,56,38,40,49,54,54,74,70,42,88,60,76,33,71,87,44,51,69,60,42,52,54,33,42,53,50,15,51,52,32,44,53,52,32,48,54,54,46,52,52,46,39,53,54,41,55,61,75,73,107